Protein AF-0000000069133626 (afdb_homodimer)

Radius of gyration: 23.29 Å; Cα contacts (8 Å, |Δi|>4): 297; chains: 2; bounding box: 44×73×91 Å

Foldseek 3Di:
DPPDDPPPDDDPCPPPPPCPVVVCPDCVQQVFDAPVVRPHGFFKWFDDDPDTDTRGANVVNVVCLVVQFADPPPRHTGPDIDGHDDD/DDPPDPPPDDDPCPPPPPCPVVVVPVCVQQVFDAPVVRPHGFFKWFDDDPDTDGRGANVVNVVCLVVQFADPPPRHTGPDIDGHDDD

Secondary structure (DSSP, 8-state):
----------------S---------THHHHS--TTTSSS-S-EEEEETTEEEEEE-HHHHHHHHHTTPBPTTT--B--EEEEEEE-/---------------------------HHHHS--TTTSSS-S-EEEEETTEEEEEE-HHHHHHHHHTTPBPTTT--B--EEEEEEE-

pLDDT: mean 76.96, std 30.24, range [22.84, 98.94]

Sequence (174 aa):
DQRTMWTFPTESGATPPETVSTETRLPEACVEPCLICQTRPKNGCIVHGRTGHLMACYPCARKLKRRNKLCPVCREPIQSVVLTYLCDQRTMWTFPTESGATPPETVSTETRLPEACVEPCLICQTRPKNGCIVHGRTGHLMACYPCARKLKRRNKLCPVCREPIQSVVLTYLC

Organism: Gadus morhua (NCBI:txid8049)

Solvent-accessible surface area (backbone atoms only — not comparable to full-atom values): 10065 Å² total; per-residue (Å²): 135,84,78,74,74,80,70,71,76,76,82,72,78,65,71,62,74,74,72,66,66,71,55,76,70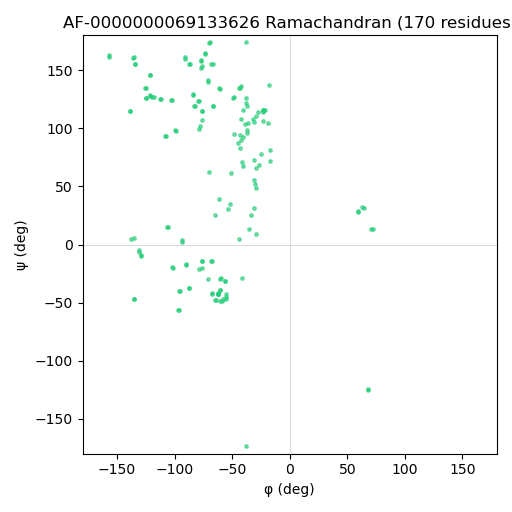,58,57,53,43,55,62,42,44,4,73,80,78,61,68,45,61,54,24,10,26,40,25,43,91,58,36,29,41,31,38,19,19,40,72,61,38,44,51,38,47,77,67,67,42,52,37,90,85,76,62,46,66,53,70,47,63,29,40,40,44,76,72,137,83,79,74,69,79,68,69,79,76,83,69,82,64,70,66,73,74,70,68,68,72,60,82,59,63,55,52,43,56,63,43,45,5,72,78,79,61,67,45,62,53,23,10,27,39,25,44,91,58,38,28,40,31,38,20,19,38,72,59,39,43,49,39,48,76,68,67,40,53,39,90,85,77,60,46,67,53,70,47,62,29,42,40,44,78,72

InterPro domains:
  IPR001841 Zinc finger, RING-type [PS50089] (34-75)
  IPR013083 Zinc finger, RING/FYVE/PHD-type [G3DSA:3.30.40.10] (23-87)

Structure (mmCIF, N/CA/C/O backbone):
data_AF-0000000069133626-model_v1
#
loop_
_entity.id
_entity.type
_entity.pdbx_description
1 polymer 'RING-type domain-containing protein'
#
loop_
_atom_site.group_PDB
_atom_site.id
_atom_site.type_symbol
_atom_site.label_atom_id
_atom_site.label_alt_id
_atom_site.label_comp_id
_atom_site.label_asym_id
_atom_site.label_entity_id
_atom_site.label_seq_id
_atom_site.pdbx_PDB_ins_code
_atom_site.Cartn_x
_atom_site.Cartn_y
_atom_site.Cartn_z
_atom_site.occupancy
_atom_site.B_iso_or_equiv
_atom_site.auth_seq_id
_atom_site.auth_comp_id
_atom_site.auth_asym_id
_atom_site.auth_atom_id
_atom_site.pdbx_PDB_model_num
ATOM 1 N N . ASP A 1 1 ? 24.828 -40.281 39.406 1 22.84 1 ASP A N 1
ATOM 2 C CA . ASP A 1 1 ? 24.094 -39.062 39.75 1 22.84 1 ASP A CA 1
ATOM 3 C C . ASP A 1 1 ? 23.312 -38.531 38.531 1 22.84 1 ASP A C 1
ATOM 5 O O . ASP A 1 1 ? 23.875 -38.438 37.438 1 22.84 1 ASP A O 1
ATOM 9 N N . GLN A 1 2 ? 21.969 -38.531 38.594 1 23.62 2 GLN A N 1
ATOM 10 C CA . GLN A 1 2 ? 20.844 -38.375 37.688 1 23.62 2 GLN A CA 1
ATOM 11 C C . GLN A 1 2 ? 20.719 -36.938 37.188 1 23.62 2 GLN A C 1
ATOM 13 O O . GLN A 1 2 ? 20.422 -36.031 37.969 1 23.62 2 GLN A O 1
ATOM 18 N N . ARG A 1 3 ? 21.594 -36.5 36.562 1 28.72 3 ARG A N 1
ATOM 19 C CA . ARG A 1 3 ? 21.594 -35.188 35.938 1 28.72 3 ARG A CA 1
ATOM 20 C C . ARG A 1 3 ? 20.234 -34.844 35.344 1 28.72 3 ARG A C 1
ATOM 22 O O . ARG A 1 3 ? 19.641 -35.688 34.656 1 28.72 3 ARG A O 1
ATOM 29 N N . THR A 1 4 ? 19.516 -34 36.031 1 26.86 4 THR A N 1
ATOM 30 C CA . THR A 1 4 ? 18.234 -33.312 35.938 1 26.86 4 THR A CA 1
ATOM 31 C C . THR A 1 4 ? 17.938 -32.812 34.531 1 26.86 4 THR A C 1
ATOM 33 O O . THR A 1 4 ? 18.859 -32.406 33.812 1 26.86 4 THR A O 1
ATOM 36 N N . MET A 1 5 ? 17.047 -33.281 34.031 1 28.73 5 MET A N 1
ATOM 37 C CA . MET A 1 5 ? 16.359 -33 32.781 1 28.73 5 MET A CA 1
ATOM 38 C C . MET A 1 5 ? 16.203 -31.516 32.562 1 28.73 5 MET A C 1
ATOM 40 O O . MET A 1 5 ? 15.867 -30.781 33.5 1 28.73 5 MET A O 1
ATOM 44 N N . TRP A 1 6 ? 16.891 -30.922 31.688 1 27.7 6 TRP A N 1
ATOM 45 C CA . TRP A 1 6 ? 16.828 -29.562 31.172 1 27.7 6 TRP A CA 1
ATOM 46 C C . TRP A 1 6 ? 15.375 -29.125 30.984 1 27.7 6 TRP A C 1
ATOM 48 O O . TRP A 1 6 ? 14.648 -29.703 30.172 1 27.7 6 TRP A O 1
ATOM 58 N N . THR A 1 7 ? 14.695 -28.984 32.031 1 28.78 7 THR A N 1
ATOM 59 C CA . THR A 1 7 ? 13.336 -28.453 32 1 28.78 7 THR A CA 1
ATOM 60 C C . THR A 1 7 ? 13.266 -27.188 31.172 1 28.78 7 THR A C 1
ATOM 62 O O . THR A 1 7 ? 13.992 -26.219 31.422 1 28.78 7 THR A O 1
ATOM 65 N N . PHE A 1 8 ? 12.93 -27.328 29.969 1 30.33 8 PHE A N 1
ATOM 66 C CA . PHE A 1 8 ? 12.625 -26.266 29.031 1 30.33 8 PHE A CA 1
ATOM 67 C C . PHE A 1 8 ? 11.773 -25.188 29.688 1 30.33 8 PHE A C 1
ATOM 69 O O . PHE A 1 8 ? 10.75 -25.484 30.312 1 30.33 8 PHE A O 1
ATOM 76 N N . PRO A 1 9 ? 12.383 -24.234 30.25 1 30.91 9 PRO A N 1
ATOM 77 C CA . PRO A 1 9 ? 11.523 -23.297 30.953 1 30.91 9 PRO A CA 1
ATOM 78 C C . PRO A 1 9 ? 10.211 -23.031 30.234 1 30.91 9 PRO A C 1
ATOM 80 O O . PRO A 1 9 ? 10.133 -23.188 29 1 30.91 9 PRO A O 1
ATOM 83 N N . THR A 1 10 ? 9.109 -23.172 30.797 1 26.19 10 THR A N 1
ATOM 84 C CA . THR A 1 10 ? 7.719 -22.844 30.5 1 26.19 10 THR A CA 1
ATOM 85 C C . THR A 1 10 ? 7.617 -21.5 29.812 1 26.19 10 THR A C 1
ATOM 87 O O . THR A 1 10 ? 8.547 -20.688 29.859 1 26.19 10 THR A O 1
ATOM 90 N N . GLU A 1 11 ? 6.246 -21.141 29.359 1 29.08 11 GLU A N 1
ATOM 91 C CA . GLU A 1 11 ? 5.523 -20.172 28.531 1 29.08 11 GLU A CA 1
ATOM 92 C C . GLU A 1 11 ? 5.703 -18.75 29.047 1 29.08 11 GLU A C 1
ATOM 94 O O . GLU A 1 11 ? 5.156 -18.391 30.094 1 29.08 11 GLU A O 1
ATOM 99 N N . SER A 1 12 ? 6.637 -18.328 29.453 1 29.16 12 SER A N 1
ATOM 100 C CA . SER A 1 12 ? 6.652 -17 30.047 1 29.16 12 SER A CA 1
ATOM 101 C C . SER A 1 12 ? 5.738 -16.031 29.297 1 29.16 12 SER A C 1
ATOM 103 O O . SER A 1 12 ? 5.715 -16.031 28.062 1 29.16 12 SER A O 1
ATOM 105 N N . GLY A 1 13 ? 4.715 -15.461 29.938 1 27.86 13 GLY A N 1
ATOM 106 C CA . GLY A 1 13 ? 3.537 -14.711 29.547 1 27.86 13 GLY A CA 1
ATOM 107 C C . GLY A 1 13 ? 3.859 -13.508 28.672 1 27.86 13 GLY A C 1
ATOM 108 O O . GLY A 1 13 ? 4.148 -12.422 29.188 1 27.86 13 GLY A O 1
ATOM 109 N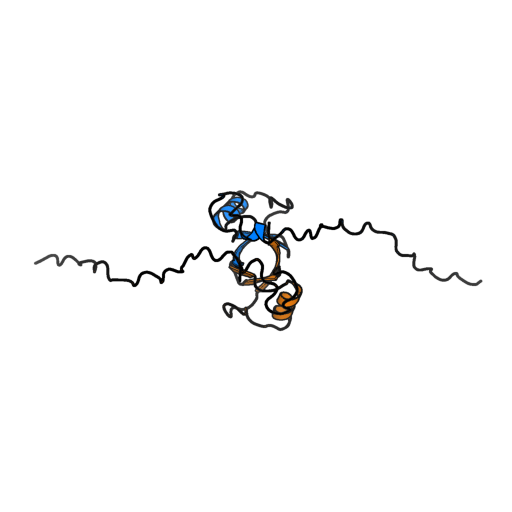 N . ALA A 1 14 ? 4.785 -13.539 27.953 1 32.19 14 ALA A N 1
ATOM 110 C CA . ALA A 1 14 ? 5.02 -12.375 27.094 1 32.19 14 ALA A CA 1
ATOM 111 C C . ALA A 1 14 ? 3.703 -11.703 26.719 1 32.19 14 ALA A C 1
ATOM 113 O O . ALA A 1 14 ? 2.709 -12.375 26.438 1 32.19 14 ALA A O 1
ATOM 114 N N . THR A 1 15 ? 3.467 -10.547 27.375 1 33.5 15 THR A N 1
ATOM 115 C CA . THR A 1 15 ? 2.258 -9.758 27.156 1 33.5 15 THR A CA 1
ATOM 116 C C . THR A 1 15 ? 1.836 -9.789 25.703 1 33.5 15 THR A C 1
ATOM 118 O O . THR A 1 15 ? 2.682 -9.766 24.797 1 33.5 15 THR A O 1
ATOM 121 N N . PRO A 1 16 ? 0.967 -10.57 25.406 1 31.8 16 PRO A N 1
ATOM 122 C CA . PRO A 1 16 ? 0.487 -10.594 24.031 1 31.8 16 PRO A CA 1
ATOM 123 C C . PRO A 1 16 ? 0.601 -9.234 23.344 1 31.8 16 PRO A C 1
ATOM 125 O O . PRO A 1 16 ? 0.582 -8.203 24 1 31.8 16 PRO A O 1
ATOM 128 N N . PRO A 1 17 ? 1.483 -9.172 22.422 1 32.62 17 PRO A N 1
ATOM 129 C CA . PRO A 1 17 ? 1.423 -7.844 21.797 1 32.62 17 PRO A CA 1
ATOM 130 C C . PRO A 1 17 ? 0.068 -7.168 21.984 1 32.62 17 PRO A C 1
ATOM 132 O O . PRO A 1 17 ? -0.944 -7.844 22.188 1 32.62 17 PRO A O 1
ATOM 135 N N . GLU A 1 18 ? -0.06 -6.059 22.672 1 33.16 18 GLU A N 1
ATOM 136 C CA . GLU A 1 18 ? -1.306 -5.309 22.797 1 33.16 18 GLU A CA 1
ATOM 137 C C . GLU A 1 18 ? -2.262 -5.629 21.656 1 33.16 18 GLU A C 1
ATOM 139 O O . GLU A 1 18 ? -1.827 -5.867 20.516 1 33.16 18 GLU A O 1
ATOM 144 N N . THR A 1 19 ? -3.334 -6.188 21.906 1 31.22 19 THR A N 1
ATOM 145 C CA . THR A 1 19 ? -4.492 -6.355 21.031 1 31.22 19 THR A CA 1
ATOM 146 C C . THR A 1 19 ? -4.598 -5.199 20.047 1 31.22 19 THR A C 1
ATOM 148 O O . THR A 1 19 ? -4.789 -4.051 20.453 1 31.22 19 THR A O 1
ATOM 151 N N . VAL A 1 20 ? -3.484 -4.945 19.359 1 34.41 20 VAL A N 1
ATOM 152 C CA . VAL A 1 20 ? -3.961 -4.02 18.344 1 34.41 20 VAL A CA 1
ATOM 153 C C . VAL A 1 20 ? -5.445 -4.258 18.078 1 34.41 20 VAL A C 1
ATOM 155 O O . VAL A 1 20 ? -5.852 -5.375 17.734 1 34.41 20 VAL A O 1
ATOM 158 N N . SER A 1 21 ? -6.254 -3.957 19.031 1 32.34 21 SER A N 1
ATOM 159 C CA . SER A 1 21 ? -7.668 -4.008 18.672 1 32.34 21 SER A CA 1
ATOM 160 C C . SER A 1 21 ? -7.863 -3.986 17.172 1 32.34 21 SER A C 1
ATOM 162 O O . SER A 1 21 ? -7.387 -3.076 16.484 1 32.34 21 SER A O 1
ATOM 164 N N . THR A 1 22 ? -7.539 -5.059 16.562 1 35.12 22 THR A N 1
ATOM 165 C CA . THR A 1 22 ? -8.133 -5.137 15.234 1 35.12 22 THR A CA 1
ATOM 166 C C . THR A 1 22 ? -9.531 -4.52 15.227 1 35.12 22 THR A C 1
ATOM 168 O O . THR A 1 22 ? -10.523 -5.211 15.453 1 35.12 22 THR A O 1
ATOM 171 N N . GLU A 1 23 ? -9.844 -3.779 16.344 1 35.44 23 GLU A N 1
ATOM 172 C CA . GLU A 1 23 ? -11.133 -3.129 16.125 1 35.44 23 GLU A CA 1
ATOM 173 C C . GLU A 1 23 ? -11.438 -2.98 14.641 1 35.44 23 GLU A C 1
ATOM 175 O O . GLU A 1 23 ? -10.57 -2.594 13.859 1 35.44 23 GLU A O 1
ATOM 180 N N . THR A 1 24 ? -12.328 -3.809 14.312 1 36.78 24 THR A N 1
ATOM 181 C CA . THR A 1 24 ? -12.953 -3.656 13 1 36.78 24 THR A CA 1
ATOM 182 C C . THR A 1 24 ? -13.008 -2.186 12.594 1 36.78 24 THR A C 1
ATOM 184 O O . THR A 1 24 ? -13.852 -1.436 13.086 1 36.78 24 THR A O 1
ATOM 187 N N . ARG A 1 25 ? -11.984 -1.333 13.039 1 43.5 25 ARG A N 1
ATOM 188 C CA . ARG A 1 25 ? -12.023 -0.015 12.414 1 43.5 25 ARG A CA 1
ATOM 189 C C . ARG A 1 25 ? -12.719 -0.072 11.055 1 43.5 25 ARG A C 1
ATOM 191 O O . ARG A 1 25 ? -12.359 -0.883 10.203 1 43.5 25 ARG A O 1
ATOM 198 N N . LEU A 1 26 ? -13.914 -0.119 11.078 1 49.53 26 LEU A N 1
ATOM 199 C CA . LEU A 1 26 ? -14.82 0.057 9.953 1 49.53 26 LEU A CA 1
ATOM 200 C C . LEU A 1 26 ? -14.117 0.756 8.789 1 49.53 26 LEU A C 1
ATOM 202 O O . LEU A 1 26 ? -13.141 1.479 9 1 49.53 26 LEU A O 1
ATOM 206 N N . PRO A 1 27 ? -14.312 0.299 7.492 1 58.38 27 PRO A N 1
ATOM 207 C CA . PRO A 1 27 ? -14.039 0.81 6.148 1 58.38 27 PRO A CA 1
ATOM 208 C C . PRO A 1 27 ? -14.062 2.334 6.078 1 58.38 27 PRO A C 1
ATOM 210 O O . PRO A 1 27 ? -14 2.908 4.988 1 58.38 27 PRO A O 1
ATOM 213 N N . GLU A 1 28 ? -14.133 2.932 7.379 1 73.88 28 GLU A N 1
ATOM 214 C CA . GLU A 1 28 ? -14.211 4.383 7.227 1 73.88 28 GLU A CA 1
ATOM 215 C C . GLU A 1 28 ? -12.875 4.957 6.75 1 73.88 28 GLU A C 1
ATOM 217 O O . GLU A 1 28 ? -12.852 5.961 6.035 1 73.88 28 GLU A O 1
ATOM 222 N N . ALA A 1 29 ? -11.797 4.23 7.16 1 81.88 29 ALA A N 1
ATOM 223 C CA . ALA A 1 29 ? -10.477 4.723 6.758 1 81.88 29 ALA A CA 1
ATOM 224 C C . ALA A 1 29 ? -10.352 4.77 5.238 1 81.88 29 ALA A C 1
ATOM 226 O O . ALA A 1 29 ? -9.633 5.609 4.695 1 81.88 29 ALA A O 1
ATOM 227 N N . CYS A 1 30 ? -11.086 3.859 4.766 1 82.81 30 CYS A N 1
ATOM 228 C CA . CYS A 1 30 ? -10.961 3.762 3.316 1 82.81 30 CYS A CA 1
ATOM 229 C C . CYS A 1 30 ? -11.719 4.887 2.627 1 82.81 30 CYS A C 1
ATOM 231 O O . CYS A 1 30 ? -11.406 5.25 1.49 1 82.81 30 CYS A O 1
ATOM 233 N N . VAL A 1 31 ? -12.68 5.496 3.342 1 84.69 31 VAL A N 1
ATOM 234 C CA . VAL A 1 31 ? -13.531 6.465 2.662 1 84.69 31 VAL A CA 1
ATOM 235 C C . VAL A 1 31 ? -13.094 7.883 3.021 1 84.69 31 VAL A C 1
ATOM 237 O O . VAL A 1 31 ? -13.367 8.828 2.281 1 84.69 31 VAL A O 1
ATOM 240 N N . GLU A 1 32 ? -12.414 7.957 4.062 1 91.12 32 GLU A N 1
ATOM 241 C CA . GLU A 1 32 ? -11.922 9.273 4.465 1 91.12 32 GLU A CA 1
ATOM 242 C C . GLU A 1 32 ? -10.812 9.758 3.537 1 91.12 32 GLU A C 1
ATOM 244 O O . GLU A 1 32 ? -9.961 8.969 3.113 1 91.12 32 GLU A O 1
ATOM 249 N N . PRO A 1 33 ? -10.844 11.031 3.223 1 95.06 33 PRO A N 1
ATOM 250 C CA . PRO A 1 33 ? -9.797 11.578 2.354 1 95.06 33 PRO A CA 1
ATOM 251 C C . PRO A 1 33 ? -8.43 11.625 3.033 1 95.06 33 PRO A C 1
ATOM 253 O O . PRO A 1 33 ? -8.32 11.32 4.223 1 95.06 33 PRO A O 1
ATOM 256 N N . CYS A 1 34 ? -7.469 12 2.229 1 97.69 34 CYS A N 1
ATOM 257 C CA . CYS A 1 34 ? -6.117 12.266 2.703 1 97.69 34 CYS A CA 1
ATOM 258 C C . CYS A 1 34 ? -6.141 13.086 3.99 1 97.69 34 CYS A C 1
ATOM 260 O O . CYS A 1 34 ? -6.828 14.102 4.07 1 97.69 34 CYS A O 1
ATOM 262 N N . LEU A 1 35 ? -5.273 12.625 5.012 1 97.62 35 LEU A N 1
ATOM 263 C CA . LEU A 1 35 ? -5.285 13.266 6.32 1 97.62 35 LEU A CA 1
ATOM 264 C C . LEU A 1 35 ? -4.559 14.609 6.273 1 97.62 35 LEU A C 1
ATOM 266 O O . LEU A 1 35 ? -4.695 15.43 7.184 1 97.62 35 LEU A O 1
ATOM 270 N N . ILE A 1 36 ? -3.828 14.859 5.246 1 98.19 36 ILE A N 1
ATOM 271 C CA . ILE A 1 36 ? -3.01 16.062 5.16 1 98.19 36 ILE A CA 1
ATOM 272 C C . ILE A 1 36 ? -3.752 17.141 4.375 1 98.19 36 ILE A C 1
ATOM 274 O O . ILE A 1 36 ? -3.93 18.266 4.855 1 98.19 36 ILE A O 1
ATOM 278 N N . CYS A 1 37 ? -4.105 16.734 3.152 1 98.44 37 CYS A N 1
ATOM 279 C CA . CYS A 1 37 ? -4.777 17.75 2.338 1 98.44 37 CYS A CA 1
ATOM 280 C C . CYS A 1 37 ? -6.285 17.688 2.539 1 98.44 37 CYS A C 1
ATOM 282 O O . CYS A 1 37 ? -7.004 18.609 2.143 1 98.44 37 CYS A O 1
ATOM 284 N N . GLN A 1 38 ? -6.816 16.641 3.078 1 97.56 38 GLN A N 1
ATOM 285 C CA . GLN A 1 38 ? -8.227 16.438 3.402 1 97.56 38 GLN A CA 1
ATOM 286 C C . GLN A 1 38 ? -9.102 16.547 2.156 1 97.56 38 GLN A C 1
ATOM 288 O O . GLN A 1 38 ? -10.281 16.859 2.25 1 97.56 38 GLN A O 1
ATOM 293 N N . THR A 1 39 ? -8.555 16.234 1.035 1 97.75 39 THR A N 1
ATOM 294 C CA . THR A 1 39 ? -9.297 16.438 -0.207 1 97.75 39 THR A CA 1
ATOM 295 C C . THR A 1 39 ? -9.164 15.211 -1.118 1 97.75 39 THR A C 1
ATOM 297 O O . THR A 1 39 ? -10.148 14.734 -1.678 1 97.75 39 THR A O 1
ATOM 300 N N . ARG A 1 40 ? -8.055 14.758 -1.266 1 97.31 40 ARG A N 1
ATOM 301 C CA . ARG A 1 40 ? -7.766 13.695 -2.217 1 97.31 40 ARG A CA 1
ATOM 302 C C . ARG A 1 40 ? -7.898 12.32 -1.562 1 97.31 40 ARG A C 1
ATOM 304 O O . ARG A 1 40 ? -7.82 12.203 -0.337 1 97.31 40 ARG A O 1
ATOM 311 N N . PRO A 1 41 ? -8.07 11.312 -2.357 1 95.06 41 PRO A N 1
ATOM 312 C CA . PRO A 1 41 ? -8.078 9.953 -1.817 1 95.06 41 PRO A CA 1
ATOM 313 C C . PRO A 1 41 ? -6.727 9.523 -1.262 1 95.06 41 PRO A C 1
ATOM 315 O O . PRO A 1 41 ? -5.688 9.992 -1.728 1 95.06 41 PRO A O 1
ATOM 318 N N . LYS A 1 42 ? -6.781 8.562 -0.329 1 97.06 42 LYS A N 1
ATOM 319 C CA . LYS A 1 42 ? -5.562 7.988 0.237 1 97.06 42 LYS A CA 1
ATOM 320 C C . LYS A 1 42 ? -4.93 6.98 -0.718 1 97.06 42 LYS A C 1
ATOM 322 O O . LYS A 1 42 ? -5.363 5.828 -0.784 1 97.06 42 LYS A O 1
ATOM 32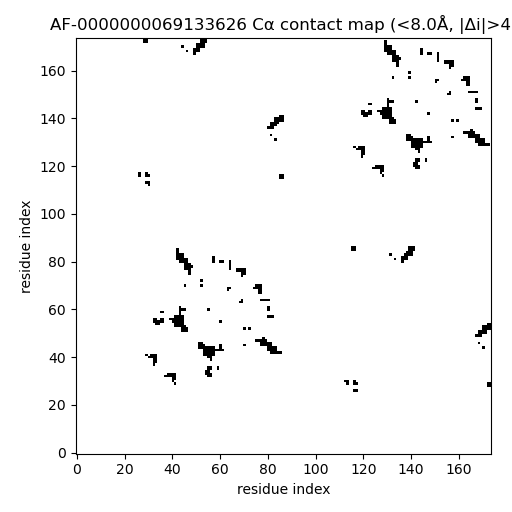7 N N . ASN A 1 43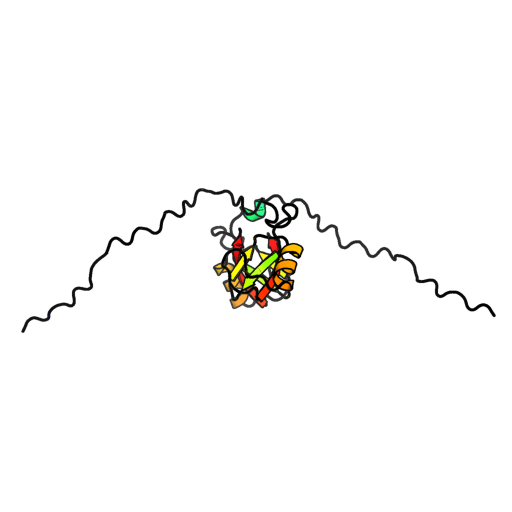 ? -3.828 7.52 -1.398 1 98.5 43 ASN A N 1
ATOM 328 C CA . ASN A 1 43 ? -3.203 6.586 -2.332 1 98.5 43 ASN A CA 1
ATOM 329 C C . ASN A 1 43 ? -1.682 6.652 -2.252 1 98.5 43 ASN A C 1
ATOM 331 O O . ASN A 1 43 ? -0.987 6.105 -3.111 1 98.5 43 ASN A O 1
ATOM 335 N N . GLY A 1 44 ? -1.156 7.426 -1.328 1 98.88 44 GLY A N 1
ATOM 336 C CA . GLY A 1 44 ? 0.271 7.445 -1.052 1 98.88 44 GLY A CA 1
ATOM 337 C C . GLY A 1 44 ? 0.656 6.598 0.148 1 98.88 44 GLY A C 1
ATOM 338 O O . GLY A 1 44 ? 0.552 7.051 1.291 1 98.88 44 GLY A O 1
ATOM 339 N N . CYS A 1 45 ? 1.08 5.453 -0.111 1 98.88 45 CYS A N 1
ATOM 340 C CA . CYS A 1 45 ? 1.494 4.547 0.955 1 98.88 45 CYS A CA 1
ATOM 341 C C . CYS A 1 45 ? 2.92 4.848 1.401 1 98.88 45 CYS A C 1
ATOM 343 O O . CYS A 1 45 ? 3.85 4.812 0.593 1 98.88 45 CYS A O 1
ATOM 345 N N . ILE A 1 46 ? 3.062 5.168 2.576 1 98.94 46 ILE A N 1
ATOM 346 C CA . ILE A 1 46 ? 4.371 5.406 3.178 1 98.94 46 ILE A CA 1
ATOM 347 C C . ILE A 1 46 ? 4.98 4.078 3.621 1 98.94 46 ILE A C 1
ATOM 349 O O . ILE A 1 46 ? 4.371 3.334 4.395 1 98.94 46 ILE A O 1
ATOM 353 N N . VAL A 1 47 ? 6.285 3.855 3.166 1 98.94 47 VAL A N 1
ATOM 354 C CA . VAL A 1 47 ? 6.84 2.52 3.359 1 98.94 47 VAL A CA 1
ATOM 355 C C . VAL A 1 47 ? 8.164 2.611 4.117 1 98.94 47 VAL A C 1
ATOM 357 O O . VAL A 1 47 ? 8.984 3.488 3.838 1 98.94 47 VAL A O 1
ATOM 360 N N . HIS A 1 48 ? 8.344 1.776 5.098 1 98.88 48 HIS A N 1
ATOM 361 C CA . HIS A 1 48 ? 9.586 1.512 5.816 1 98.88 48 HIS A CA 1
ATOM 362 C C . HIS A 1 48 ? 9.758 0.02 6.078 1 98.88 48 HIS A C 1
ATOM 364 O O . HIS A 1 48 ? 8.953 -0.594 6.773 1 98.88 48 HIS A O 1
ATOM 370 N N . GLY A 1 49 ? 10.734 -0.588 5.508 1 97.69 49 GLY A N 1
ATOM 371 C CA . GLY A 1 49 ? 10.891 -2.033 5.543 1 97.69 49 GLY A CA 1
ATOM 372 C C . GLY A 1 49 ? 9.812 -2.768 4.758 1 97.69 49 GLY A C 1
ATOM 373 O O . GLY A 1 49 ? 9.633 -2.514 3.566 1 97.69 49 GLY A O 1
ATOM 374 N N . ARG A 1 50 ? 9.172 -3.645 5.426 1 97.94 50 ARG A N 1
ATOM 375 C CA . ARG A 1 50 ? 8.133 -4.441 4.777 1 97.94 50 ARG A CA 1
ATOM 376 C C . ARG A 1 50 ? 6.742 -3.982 5.207 1 97.94 50 ARG A C 1
ATOM 378 O O . ARG A 1 50 ? 5.758 -4.699 5.008 1 97.94 50 ARG A O 1
ATOM 385 N N . THR A 1 51 ? 6.699 -2.854 5.777 1 98.75 51 THR A N 1
ATOM 386 C CA . THR A 1 51 ? 5.438 -2.324 6.281 1 98.75 51 THR A CA 1
ATOM 387 C C . THR A 1 51 ? 5.117 -0.98 5.637 1 98.75 51 THR A C 1
ATOM 389 O O . THR A 1 51 ? 6.02 -0.183 5.371 1 98.75 51 THR A O 1
ATOM 392 N N . GLY A 1 52 ? 3.875 -0.751 5.434 1 98.88 52 GLY A N 1
ATOM 393 C CA . GLY A 1 52 ? 3.408 0.528 4.926 1 98.88 52 GLY A CA 1
ATOM 394 C C . GLY A 1 52 ? 2.199 1.062 5.672 1 98.88 52 GLY A C 1
ATOM 395 O O . GLY A 1 52 ? 1.403 0.289 6.211 1 98.88 52 GLY A O 1
ATOM 396 N N . HIS A 1 53 ? 2.057 2.35 5.621 1 98.88 53 HIS A N 1
ATOM 397 C CA . HIS A 1 53 ? 0.889 3.047 6.148 1 98.88 53 HIS A CA 1
ATOM 398 C C . HIS A 1 53 ? 0.237 3.916 5.074 1 98.88 53 HIS A C 1
ATOM 400 O O . HIS A 1 53 ? 0.888 4.789 4.5 1 98.88 53 HIS A O 1
ATOM 406 N N . LEU A 1 54 ? -1.013 3.684 4.898 1 98.44 54 LEU A N 1
ATOM 407 C CA . LEU A 1 54 ? -1.768 4.422 3.893 1 98.44 54 LEU A CA 1
ATOM 408 C C . LEU A 1 54 ? -2.717 5.422 4.547 1 98.44 54 LEU A C 1
ATOM 410 O O . LEU A 1 54 ? -3.842 5.07 4.906 1 98.44 54 LEU A O 1
ATOM 414 N N . MET A 1 55 ? -2.283 6.668 4.715 1 97.81 55 MET A N 1
ATOM 415 C CA . MET A 1 55 ? -3.053 7.684 5.426 1 97.81 55 MET A CA 1
ATOM 416 C C . MET A 1 55 ? -3.16 8.961 4.602 1 97.81 55 MET A C 1
ATOM 418 O O . MET A 1 55 ? -3.93 9.867 4.941 1 97.81 55 MET A O 1
ATOM 422 N N . ALA A 1 56 ? -2.443 9.117 3.486 1 98.62 56 ALA A N 1
ATOM 423 C CA . ALA A 1 56 ? -2.307 10.344 2.709 1 98.62 56 ALA A CA 1
ATOM 424 C C . ALA A 1 56 ? -2.436 10.062 1.215 1 98.62 56 ALA A C 1
ATOM 426 O O . ALA A 1 56 ? -2.324 8.914 0.779 1 98.62 56 ALA A O 1
ATOM 427 N N . CYS A 1 57 ? -2.717 11.109 0.509 1 98.5 57 CYS A N 1
ATOM 428 C CA . CYS A 1 57 ? -2.59 11 -0.939 1 98.5 57 CYS A CA 1
ATOM 429 C C . CYS A 1 57 ? -1.124 10.984 -1.358 1 98.5 57 CYS A C 1
ATOM 431 O O . CYS A 1 57 ? -0.242 11.305 -0.562 1 98.5 57 CYS A O 1
ATOM 433 N N . TYR A 1 58 ? -0.894 10.586 -2.547 1 98.88 58 TYR A N 1
ATOM 434 C CA . TYR A 1 58 ? 0.473 10.391 -3.02 1 98.88 58 TYR A CA 1
ATOM 435 C C . TYR A 1 58 ? 1.26 11.695 -2.951 1 98.88 58 TYR A C 1
ATOM 437 O O . TYR A 1 58 ? 2.367 11.734 -2.408 1 98.88 58 TYR A O 1
ATOM 445 N N . PRO A 1 59 ? 0.705 12.836 -3.473 1 98.94 59 PRO A N 1
ATOM 446 C CA . PRO A 1 59 ? 1.489 14.07 -3.41 1 98.94 59 PRO A CA 1
ATOM 447 C C . PRO A 1 59 ? 1.819 14.492 -1.979 1 98.94 59 PRO A C 1
ATOM 449 O O . PRO A 1 59 ? 2.934 14.945 -1.706 1 98.94 59 PRO A O 1
ATOM 452 N N . CYS A 1 60 ? 0.935 14.344 -1.094 1 98.94 60 CYS A N 1
ATOM 453 C CA . CYS A 1 60 ? 1.188 14.727 0.292 1 98.94 60 CYS A CA 1
ATOM 454 C C . CYS A 1 60 ? 2.232 13.812 0.925 1 98.94 60 CYS A C 1
ATOM 456 O O . CYS A 1 60 ? 3.092 14.273 1.677 1 98.94 60 CYS A O 1
ATOM 458 N N . ALA A 1 61 ? 2.102 12.547 0.635 1 98.94 61 ALA A N 1
ATOM 459 C CA . ALA A 1 61 ? 3.08 11.594 1.15 1 98.94 61 ALA A CA 1
ATOM 460 C C . ALA A 1 61 ? 4.477 11.891 0.606 1 98.94 61 ALA A C 1
ATOM 462 O O . ALA A 1 61 ? 5.465 11.805 1.337 1 98.94 61 ALA A O 1
ATOM 463 N N . ARG A 1 62 ? 4.52 12.18 -0.583 1 98.94 62 ARG A N 1
ATOM 464 C CA . ARG A 1 62 ? 5.812 12.523 -1.17 1 98.94 62 ARG A CA 1
ATOM 465 C C . ARG A 1 62 ? 6.398 13.766 -0.513 1 98.94 62 ARG A C 1
ATOM 467 O O . ARG A 1 62 ? 7.609 13.852 -0.295 1 98.94 62 ARG A O 1
ATOM 474 N N . LYS A 1 63 ? 5.535 14.688 -0.311 1 98.94 63 LYS A N 1
ATOM 475 C CA . LYS A 1 63 ? 5.992 15.898 0.368 1 98.94 63 LYS A CA 1
ATOM 476 C C . LYS A 1 63 ? 6.633 15.562 1.713 1 98.94 63 LYS A C 1
ATOM 478 O O . LYS A 1 63 ? 7.668 16.125 2.07 1 98.94 63 LYS A O 1
ATOM 483 N N . LEU A 1 64 ? 6.035 14.672 2.463 1 98.88 64 LEU A N 1
ATOM 484 C CA . LEU A 1 64 ? 6.594 14.258 3.744 1 98.88 64 LEU A CA 1
ATOM 485 C C . LEU A 1 64 ? 8 13.695 3.566 1 98.88 64 LEU A C 1
ATOM 487 O O . LEU A 1 64 ? 8.93 14.094 4.277 1 98.88 64 LEU A O 1
ATOM 491 N N . LYS A 1 65 ? 8.133 12.859 2.613 1 98.88 65 LYS A N 1
ATOM 492 C CA . LYS A 1 65 ? 9.445 12.266 2.381 1 98.88 65 LYS A CA 1
ATOM 493 C C . LYS A 1 65 ? 10.469 13.328 1.967 1 98.88 65 LYS A C 1
ATOM 495 O O . LYS A 1 65 ? 11.594 13.336 2.463 1 98.88 65 LYS A O 1
ATOM 500 N N . ARG A 1 66 ? 10.062 14.109 1.062 1 98.81 66 ARG A N 1
ATOM 501 C CA . ARG A 1 66 ? 10.945 15.156 0.551 1 98.81 66 ARG A CA 1
ATOM 502 C C . ARG A 1 66 ? 11.438 16.047 1.679 1 98.81 66 ARG A C 1
ATOM 504 O O . ARG A 1 66 ? 12.594 16.5 1.666 1 98.81 66 ARG A O 1
ATOM 511 N N . ARG A 1 67 ? 10.664 16.203 2.648 1 98.75 67 ARG A N 1
ATOM 512 C CA . ARG A 1 67 ? 11 17.078 3.766 1 98.75 67 ARG A CA 1
ATOM 513 C C . ARG A 1 67 ? 11.664 16.297 4.891 1 98.75 67 ARG A C 1
ATOM 515 O O . ARG A 1 67 ? 11.922 16.844 5.965 1 98.75 67 ARG A O 1
ATOM 522 N N . ASN A 1 68 ? 11.875 15.031 4.688 1 98.44 68 ASN A N 1
ATOM 523 C CA . ASN A 1 68 ? 12.555 14.148 5.629 1 98.44 68 ASN A CA 1
ATOM 524 C C . ASN A 1 68 ? 11.773 14.008 6.93 1 98.44 68 ASN A C 1
ATOM 526 O O . ASN A 1 68 ? 12.359 14.008 8.016 1 98.44 68 ASN A O 1
ATOM 530 N N . LYS A 1 69 ? 10.531 14.102 6.777 1 98.81 69 LYS A N 1
ATOM 531 C CA . LYS A 1 69 ? 9.672 13.828 7.93 1 98.81 69 LYS A CA 1
ATOM 532 C C . LYS A 1 69 ? 9.562 12.328 8.18 1 98.81 69 LYS A C 1
ATOM 534 O O . LYS A 1 69 ? 9.906 11.516 7.32 1 98.81 69 LYS A O 1
ATOM 539 N N . LEU A 1 70 ? 9.203 11.945 9.445 1 98.88 70 LEU A N 1
ATOM 540 C CA . LEU A 1 70 ? 8.969 10.562 9.828 1 98.88 70 LEU A CA 1
ATOM 541 C C . LEU A 1 70 ? 7.52 10.164 9.547 1 98.88 70 LEU A C 1
ATOM 543 O O . LEU A 1 70 ? 6.656 11.023 9.375 1 98.88 70 LEU A O 1
ATOM 547 N N . CYS A 1 71 ? 7.258 8.852 9.359 1 98.88 71 CYS A N 1
ATOM 548 C CA . CYS A 1 71 ? 5.895 8.352 9.242 1 98.88 71 CYS A CA 1
ATOM 549 C C . CYS A 1 71 ? 5.02 8.891 10.367 1 98.88 71 CYS A C 1
ATOM 551 O O . CYS A 1 71 ? 5.336 8.711 11.547 1 98.88 71 CYS A O 1
ATOM 553 N N . PRO A 1 72 ? 3.916 9.5 10.031 1 98.56 72 PRO A N 1
ATOM 554 C CA . PRO A 1 72 ? 3.076 10.102 11.07 1 98.56 72 PRO A CA 1
ATOM 555 C C . PRO A 1 72 ? 2.434 9.055 11.977 1 98.56 72 PRO A C 1
ATOM 557 O O . PRO A 1 72 ? 1.971 9.391 13.078 1 98.56 72 PRO A O 1
ATOM 560 N N . VAL A 1 73 ? 2.484 7.875 11.562 1 98.19 73 VAL A N 1
ATOM 561 C CA . VAL A 1 73 ? 1.749 6.844 12.289 1 98.19 73 VAL A CA 1
ATOM 562 C C . VAL A 1 73 ? 2.682 6.137 13.266 1 98.19 73 VAL A C 1
ATOM 564 O O . VAL A 1 73 ? 2.309 5.883 14.414 1 98.19 73 VAL A O 1
ATOM 567 N N . CYS A 1 74 ? 3.922 5.859 12.883 1 98.56 74 CYS A N 1
ATOM 568 C CA . CYS A 1 74 ? 4.758 4.984 13.695 1 98.56 74 CYS A CA 1
ATOM 569 C C . CYS A 1 74 ? 6.133 5.602 13.93 1 98.56 74 CYS A C 1
ATOM 571 O O . CYS A 1 74 ? 7 4.988 14.547 1 98.56 74 CYS A O 1
ATOM 573 N N . ARG A 1 75 ? 6.406 6.695 13.352 1 98.81 75 ARG A N 1
ATOM 574 C CA . ARG A 1 75 ? 7.578 7.543 13.547 1 98.81 75 ARG A CA 1
ATOM 575 C C . ARG A 1 75 ? 8.828 6.887 12.969 1 98.81 75 ARG A C 1
ATOM 577 O O . ARG A 1 75 ? 9.953 7.27 13.312 1 98.81 75 ARG A O 1
ATOM 584 N N . GLU A 1 76 ? 8.727 5.879 12.188 1 98.88 76 GLU A N 1
ATOM 585 C CA . GLU A 1 76 ? 9.867 5.301 11.484 1 98.88 76 GLU A CA 1
ATOM 586 C C . GLU A 1 76 ? 10.266 6.156 10.281 1 98.88 76 GLU A C 1
ATOM 588 O O . GLU A 1 76 ? 9.422 6.832 9.688 1 98.88 76 GLU A O 1
ATOM 593 N N . PRO A 1 77 ? 11.539 6.117 9.898 1 98.88 77 PRO A N 1
ATOM 594 C CA . PRO A 1 77 ? 11.961 6.828 8.688 1 98.88 77 PRO A CA 1
ATOM 595 C C . PRO A 1 77 ? 11.242 6.336 7.434 1 98.88 77 PRO A C 1
ATOM 597 O O . PRO A 1 77 ? 11.117 5.125 7.23 1 98.88 77 PRO A O 1
ATOM 600 N N . ILE A 1 78 ? 10.781 7.285 6.641 1 98.94 78 ILE A N 1
ATOM 601 C CA . ILE A 1 78 ? 10.125 6.945 5.383 1 98.94 78 ILE A CA 1
ATOM 602 C C . ILE A 1 78 ? 11.172 6.539 4.348 1 98.94 78 ILE A C 1
ATOM 604 O O . ILE A 1 78 ? 12.031 7.344 3.973 1 98.94 78 ILE A O 1
ATOM 608 N N . GLN A 1 79 ? 11.086 5.309 3.975 1 98.94 79 GLN A N 1
ATOM 609 C CA . GLN A 1 79 ? 12.047 4.812 2.992 1 98.94 79 GLN A CA 1
ATOM 610 C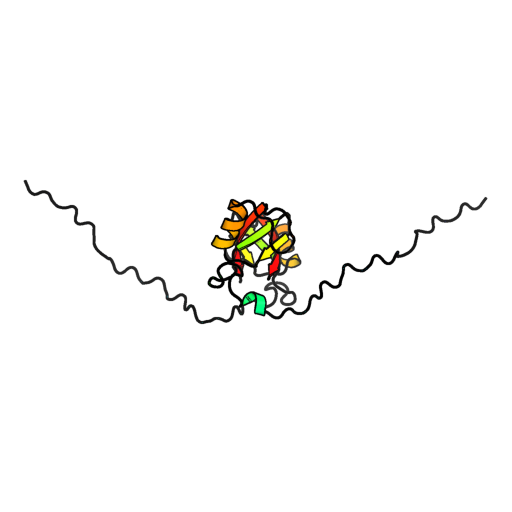 C . GLN A 1 79 ? 11.555 5.059 1.569 1 98.94 79 GLN A C 1
ATOM 612 O O . GLN A 1 79 ? 12.344 5.363 0.676 1 98.94 79 GLN A O 1
ATOM 617 N N . SER A 1 80 ? 10.312 4.941 1.3 1 98.94 80 SER A N 1
ATOM 618 C CA . SER A 1 80 ? 9.727 5.191 -0.014 1 98.94 80 SER A CA 1
ATOM 619 C C . SER A 1 80 ? 8.242 5.523 0.095 1 98.94 80 SER A C 1
ATOM 621 O O . SER A 1 80 ? 7.645 5.367 1.161 1 98.94 80 SER A O 1
ATOM 623 N N . VAL A 1 81 ? 7.738 6.117 -0.963 1 98.94 81 VAL A N 1
ATOM 624 C CA . VAL A 1 81 ? 6.309 6.348 -1.143 1 98.94 81 VAL A CA 1
ATOM 625 C C . VAL A 1 81 ? 5.816 5.605 -2.385 1 98.94 81 VAL A C 1
ATOM 627 O O . VAL A 1 81 ? 6.387 5.754 -3.469 1 98.94 81 VAL A O 1
ATOM 630 N N . VAL A 1 82 ? 4.785 4.812 -2.186 1 98.94 82 VAL A N 1
ATOM 631 C CA . VAL A 1 82 ? 4.238 4.02 -3.279 1 98.94 82 VAL A CA 1
ATOM 632 C C . VAL A 1 82 ? 2.848 4.527 -3.645 1 98.94 82 VAL A C 1
ATOM 634 O O . VAL A 1 82 ? 1.988 4.688 -2.773 1 98.94 82 VAL A O 1
ATOM 637 N N . LEU A 1 83 ? 2.701 4.852 -4.93 1 98.94 83 LEU A N 1
ATOM 638 C CA . LEU A 1 83 ? 1.354 5.109 -5.426 1 98.94 83 LEU A CA 1
ATOM 639 C C . LEU A 1 83 ? 0.516 3.836 -5.41 1 98.94 83 LEU A C 1
ATOM 641 O O . LEU A 1 83 ? 0.833 2.871 -6.109 1 98.94 83 LEU A O 1
ATOM 645 N N . THR A 1 84 ? -0.587 3.814 -4.656 1 98.69 84 THR A N 1
ATOM 646 C CA . THR A 1 84 ? -1.3 2.572 -4.379 1 98.69 84 THR A CA 1
ATOM 647 C C . THR A 1 84 ? -2.742 2.654 -4.867 1 98.69 84 THR A C 1
ATOM 649 O O . THR A 1 84 ? -3.467 3.594 -4.527 1 98.69 84 THR A O 1
ATOM 652 N N . TYR A 1 85 ? -3.135 1.705 -5.617 1 97.25 85 TYR A N 1
ATOM 653 C CA . TYR A 1 85 ? -4.52 1.584 -6.055 1 97.25 85 TYR A CA 1
ATOM 654 C C . TYR A 1 85 ? -5.254 0.519 -5.25 1 97.25 85 TYR A C 1
ATOM 656 O O . TYR A 1 85 ? -4.809 -0.628 -5.172 1 97.25 85 TYR A O 1
ATOM 664 N N . LEU A 1 86 ? -6.332 0.923 -4.656 1 93.62 86 LEU A N 1
ATOM 665 C CA . LEU A 1 86 ? -7.215 -0.012 -3.967 1 93.62 86 LEU A CA 1
ATOM 666 C C . LEU A 1 86 ? -8.102 -0.753 -4.957 1 93.62 86 LEU A C 1
ATOM 668 O O . LEU A 1 86 ? -8.766 -0.13 -5.789 1 93.62 86 LEU A O 1
ATOM 672 N N . CYS A 1 87 ? -8 -2.117 -4.883 1 88.94 87 CYS A N 1
ATOM 673 C CA . CYS A 1 87 ? -8.727 -2.904 -5.875 1 88.94 87 CYS A CA 1
ATOM 674 C C . CYS A 1 87 ? -9.602 -3.957 -5.207 1 88.94 87 CYS A C 1
ATOM 676 O O . CYS A 1 87 ? -9.266 -4.457 -4.133 1 88.94 87 CYS A O 1
ATOM 678 N N . ASP B 1 1 ? 6.832 35.812 -51.281 1 24.2 1 ASP B N 1
ATOM 679 C CA . ASP B 1 1 ? 6.773 34.375 -51 1 24.2 1 ASP B CA 1
ATOM 680 C C . ASP B 1 1 ? 6.23 34.125 -49.594 1 24.2 1 ASP B C 1
ATOM 682 O O . ASP B 1 1 ? 6.734 34.688 -48.625 1 24.2 1 ASP B O 1
ATOM 686 N N . GLN B 1 2 ? 4.992 33.625 -49.406 1 24.75 2 GLN B N 1
ATOM 687 C CA . GLN B 1 2 ? 3.949 33.594 -48.406 1 24.75 2 GLN B CA 1
ATOM 688 C C . GLN B 1 2 ? 4.309 32.594 -47.281 1 24.75 2 GLN B C 1
ATOM 690 O O . GLN B 1 2 ? 4.742 31.469 -47.562 1 24.75 2 GLN B O 1
ATOM 695 N N . ARG B 1 3 ? 4.672 33.125 -46.125 1 27.61 3 ARG B N 1
ATOM 696 C CA . ARG B 1 3 ? 5.016 32.594 -44.812 1 27.61 3 ARG B CA 1
ATOM 697 C C . ARG B 1 3 ? 3.955 31.625 -44.312 1 27.61 3 ARG B C 1
ATOM 699 O O . ARG B 1 3 ? 2.824 32.031 -44.031 1 27.61 3 ARG B O 1
ATOM 706 N N . THR B 1 4 ? 3.76 30.547 -45.031 1 26.81 4 THR B N 1
ATOM 707 C CA . THR B 1 4 ? 2.768 29.531 -44.688 1 26.81 4 T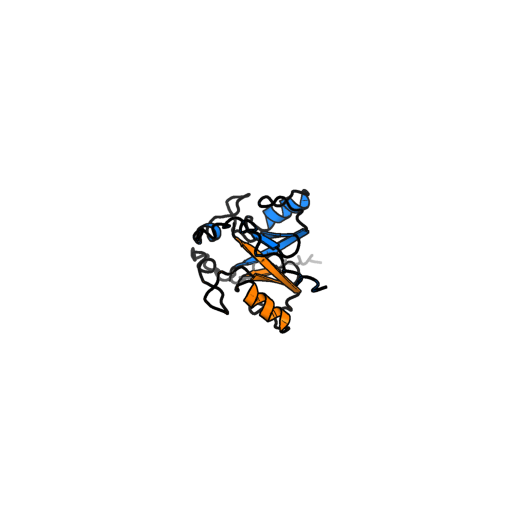HR B CA 1
ATOM 708 C C . THR B 1 4 ? 2.789 29.219 -43.219 1 26.81 4 THR B C 1
ATOM 710 O O . THR B 1 4 ? 3.824 28.812 -42.656 1 26.81 4 THR B O 1
ATOM 713 N N . MET B 1 5 ? 2.176 29.953 -42.562 1 28.09 5 MET B N 1
ATOM 714 C CA . MET B 1 5 ? 1.915 29.859 -41.125 1 28.09 5 MET B CA 1
ATOM 715 C C . MET B 1 5 ? 1.57 28.422 -40.75 1 28.09 5 MET B C 1
ATOM 717 O O . MET B 1 5 ? 0.714 27.781 -41.375 1 28.09 5 MET B O 1
ATOM 721 N N . TRP B 1 6 ? 2.502 27.656 -40.344 1 27.98 6 TRP B N 1
ATOM 722 C CA . TRP B 1 6 ? 2.355 26.312 -39.781 1 27.98 6 TRP B CA 1
ATOM 723 C C . TRP B 1 6 ? 1.157 26.266 -38.812 1 27.98 6 TRP B C 1
ATOM 725 O O . TRP B 1 6 ? 1.123 26.953 -37.812 1 27.98 6 TRP B O 1
ATOM 735 N N . THR B 1 7 ? 0.066 26.344 -39.375 1 28.23 7 THR B N 1
ATOM 736 C CA . THR B 1 7 ? -1.196 26.188 -38.688 1 28.23 7 THR B CA 1
ATOM 737 C C . THR B 1 7 ? -1.14 24.984 -37.75 1 28.23 7 THR B C 1
ATOM 739 O O . THR B 1 7 ? -0.879 23.859 -38.188 1 28.23 7 THR B O 1
ATOM 742 N N . PHE B 1 8 ? -0.717 25.172 -36.625 1 30.09 8 PHE B N 1
ATOM 743 C CA . PHE B 1 8 ? -0.772 24.219 -35.5 1 30.09 8 PHE B CA 1
ATOM 744 C C . PHE B 1 8 ? -2.109 23.484 -35.469 1 30.09 8 PHE B C 1
ATOM 746 O O . PHE B 1 8 ? -3.168 24.109 -35.562 1 30.09 8 PHE B O 1
ATOM 753 N N . PRO B 1 9 ? -2.164 22.359 -36.094 1 31.19 9 PRO B N 1
ATOM 754 C CA . PRO B 1 9 ? -3.482 21.719 -36.188 1 31.19 9 PRO B CA 1
ATOM 755 C C . PRO B 1 9 ? -4.297 21.891 -34.906 1 31.19 9 PRO B C 1
ATOM 757 O O . PRO B 1 9 ? -3.727 22.016 -33.812 1 31.19 9 PRO B O 1
ATOM 760 N N . THR B 1 10 ? -5.383 22.438 -34.938 1 26.83 10 THR B N 1
ATOM 761 C CA . THR B 1 10 ? -6.469 22.672 -34 1 26.83 10 THR B CA 1
ATOM 762 C C . THR B 1 10 ? -6.672 21.453 -33.094 1 26.83 10 THR B C 1
ATOM 764 O O . THR B 1 10 ? -6.172 20.359 -33.406 1 26.83 10 THR B O 1
ATOM 767 N N . GLU B 1 11 ? -7.883 21.516 -32.188 1 29.72 11 GLU B N 1
ATOM 768 C CA . GLU B 1 11 ? -8.555 20.938 -31.031 1 29.72 11 GLU B CA 1
ATOM 769 C C . GLU B 1 11 ? -8.992 19.5 -31.297 1 29.72 11 GLU B C 1
ATOM 771 O O . GLU B 1 11 ? -10.023 19.266 -31.922 1 29.72 11 GLU B O 1
ATOM 776 N N . SER B 1 12 ? -8.516 18.797 -32.031 1 29.64 12 SER B N 1
ATOM 777 C CA . SER B 1 12 ? -9.211 17.578 -32.469 1 29.64 12 SER B CA 1
ATOM 778 C C . SER B 1 12 ? -9.875 16.891 -31.281 1 29.64 12 SER B C 1
ATOM 780 O O . SER B 1 12 ? -9.375 16.953 -30.156 1 29.64 12 SER B O 1
ATOM 782 N N . GLY B 1 13 ? -11.18 16.391 -31.422 1 29.17 13 GLY B N 1
ATOM 783 C CA . GLY B 1 13 ? -12.203 15.883 -30.516 1 29.17 13 GLY B CA 1
ATOM 784 C C . GLY B 1 13 ? -11.703 14.797 -29.594 1 29.17 13 GLY B C 1
ATOM 785 O O . GLY B 1 13 ? -11.688 13.617 -29.953 1 29.17 13 GLY B O 1
ATOM 786 N N . ALA B 1 14 ? -10.641 14.828 -29.203 1 32.34 14 ALA B N 1
ATOM 787 C CA . ALA B 1 14 ? -10.141 13.789 -28.312 1 32.34 14 ALA B CA 1
ATOM 788 C C . ALA B 1 14 ? -11.227 13.328 -27.344 1 32.34 14 ALA B C 1
ATOM 790 O O . ALA B 1 14 ? -11.914 14.156 -26.734 1 32.34 14 ALA B O 1
ATOM 791 N N . THR B 1 15 ? -11.898 12.234 -27.719 1 34.25 15 THR B N 1
ATOM 792 C CA . THR B 1 15 ? -12.984 11.672 -26.922 1 34.25 15 THR B CA 1
ATOM 793 C C . THR B 1 15 ? -12.703 11.82 -25.438 1 34.25 15 THR B C 1
ATOM 795 O O . THR B 1 15 ? -11.555 11.734 -25 1 34.25 15 THR B O 1
ATOM 798 N N . PRO B 1 16 ? -13.352 12.727 -24.844 1 31.77 16 PRO B N 1
ATOM 799 C CA . PRO B 1 16 ? -13.164 12.922 -23.406 1 31.77 16 PRO B CA 1
ATOM 800 C C . PRO B 1 16 ? -12.852 11.617 -22.672 1 31.77 16 PRO B C 1
ATOM 802 O O . PRO B 1 16 ? -13.273 10.547 -23.109 1 31.77 16 PRO B O 1
ATOM 805 N N . PRO B 1 17 ? -11.703 11.5 -22.281 1 32.38 17 PRO B N 1
ATOM 806 C CA . PRO B 1 17 ? -11.539 10.266 -21.516 1 32.38 17 PRO B CA 1
ATOM 807 C C . PRO B 1 17 ? -12.836 9.812 -20.844 1 32.38 17 PRO B C 1
ATOM 809 O O . PRO B 1 17 ? -13.719 10.633 -20.578 1 32.38 17 PRO B O 1
ATOM 812 N N . GLU B 1 18 ? -13.453 8.711 -21.188 1 34.06 18 GLU B N 1
ATOM 813 C CA . GLU B 1 18 ? -14.625 8.141 -20.531 1 34.06 18 GLU B CA 1
ATOM 814 C C . GLU B 1 18 ? -14.742 8.625 -19.094 1 34.06 18 GLU B C 1
ATOM 816 O O . GLU B 1 18 ? -13.727 8.828 -18.422 1 34.06 18 GLU B O 1
ATOM 821 N N . THR B 1 19 ? -15.742 9.336 -18.75 1 30.88 19 THR B N 1
ATOM 822 C CA . THR B 1 19 ? -16.188 9.688 -17.406 1 30.88 19 THR B CA 1
ATOM 823 C C . THR B 1 19 ? -15.852 8.586 -16.422 1 30.88 19 THR B C 1
ATOM 825 O O . THR B 1 19 ? -16.344 7.457 -16.547 1 30.88 19 THR B O 1
ATOM 828 N N . VAL B 1 20 ? -14.617 8.258 -16.375 1 34.38 20 VAL B N 1
ATOM 829 C CA . VAL B 1 20 ? -14.531 7.402 -15.188 1 34.38 20 VAL B CA 1
ATOM 830 C C . VAL B 1 20 ? -15.586 7.82 -14.164 1 34.38 20 VAL B C 1
ATOM 832 O O . VAL B 1 20 ? -15.609 8.969 -13.719 1 34.38 20 VAL B O 1
ATOM 835 N N . SER B 1 21 ? -16.859 7.656 -14.492 1 32.66 21 SER B N 1
ATOM 836 C CA . SER B 1 21 ? -17.875 7.859 -13.469 1 32.66 21 SER B CA 1
ATOM 837 C C . SER B 1 21 ? -17.281 7.82 -12.07 1 32.66 21 SER B C 1
ATOM 839 O O . SER B 1 21 ? -16.594 6.863 -11.711 1 32.66 21 SER B O 1
ATOM 841 N N . THR B 1 22 ? -16.75 8.875 -11.68 1 33.25 22 THR B N 1
ATOM 842 C CA . THR B 1 22 ? -16.453 9.047 -10.258 1 33.25 22 THR B CA 1
ATOM 843 C C . THR B 1 22 ? -17.641 8.586 -9.406 1 33.25 22 THR B C 1
ATOM 845 O O . THR B 1 22 ? -18.469 9.406 -8.992 1 33.25 22 THR B O 1
ATOM 848 N N . GLU B 1 23 ? -18.75 7.984 -10.094 1 36.62 23 GLU B N 1
ATOM 849 C CA . GLU B 1 23 ? -19.734 7.484 -9.141 1 36.62 23 GLU B CA 1
ATOM 850 C C . GLU B 1 23 ? -19.109 7.219 -7.777 1 36.62 23 GLU B C 1
ATOM 852 O O . GLU B 1 23 ? -17.984 6.703 -7.691 1 36.62 23 GLU B O 1
ATOM 857 N N . THR B 1 24 ? -19.609 8.055 -6.84 1 36.97 24 THR B N 1
ATOM 858 C CA . THR B 1 24 ? -19.234 7.902 -5.438 1 36.97 24 THR B CA 1
ATOM 859 C C . THR B 1 24 ? -19.016 6.434 -5.094 1 36.97 24 THR B C 1
ATOM 861 O O . THR B 1 24 ? -19.969 5.688 -4.895 1 36.97 24 THR B O 1
ATOM 864 N N . ARG B 1 25 ? -18.672 5.59 -6.039 1 41.97 25 ARG B N 1
ATOM 865 C CA . ARG B 1 25 ? -18.391 4.211 -5.645 1 41.97 25 ARG B CA 1
ATOM 866 C C . ARG B 1 25 ? -17.812 4.156 -4.23 1 41.97 25 ARG B C 1
ATOM 868 O O . ARG B 1 25 ? -16.812 4.824 -3.93 1 41.97 25 ARG B O 1
ATOM 875 N N . LEU B 1 26 ? -18.594 4.375 -3.354 1 50.31 26 LEU B N 1
ATOM 876 C CA . LEU B 1 26 ? -18.125 4.023 -2.02 1 50.31 26 LEU B CA 1
ATOM 877 C C . LEU B 1 26 ? -16.953 3.035 -2.094 1 50.31 26 LEU B C 1
ATOM 879 O O . LEU B 1 26 ? -16.906 2.193 -2.992 1 50.31 26 LEU B O 1
ATOM 883 N N . PRO B 1 27 ? -15.68 3.43 -1.867 1 58.19 27 PRO B N 1
ATOM 884 C CA . PRO B 1 27 ? -14.523 2.529 -1.894 1 58.19 27 PRO B CA 1
ATOM 885 C C . PRO B 1 27 ? -14.883 1.101 -1.488 1 58.19 27 PRO B C 1
ATOM 887 O O . PRO B 1 27 ? -14.75 0.736 -0.317 1 58.19 27 PRO B O 1
ATOM 890 N N . GLU B 1 28 ? -15.992 0.622 -2.135 1 74.12 28 GLU B N 1
ATOM 891 C CA . GLU B 1 28 ? -16.312 -0.781 -1.882 1 74.12 28 GLU B CA 1
ATOM 892 C C . GLU B 1 28 ? -15.047 -1.636 -1.864 1 74.12 28 GLU B C 1
ATOM 894 O O . GLU B 1 28 ? -14.984 -2.648 -1.164 1 74.12 28 GLU B O 1
ATOM 899 N N . ALA B 1 29 ? -14.07 -1.153 -2.641 1 81.75 29 ALA B N 1
ATOM 900 C CA . ALA B 1 29 ? -12.828 -1.922 -2.703 1 81.75 29 ALA B CA 1
ATOM 901 C C . ALA B 1 29 ? -12.195 -2.053 -1.321 1 81.75 29 ALA B C 1
ATOM 903 O O . ALA B 1 29 ? -11.516 -3.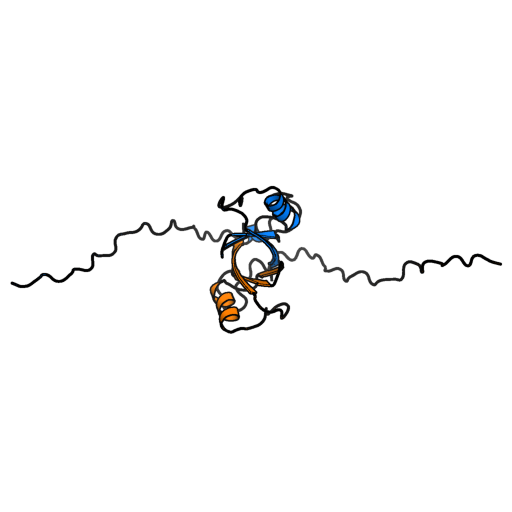039 -1.034 1 81.75 29 ALA B O 1
ATOM 904 N N . CYS B 1 30 ? -12.531 -1.032 -0.638 1 83 30 CYS B N 1
ATOM 905 C CA . CYS B 1 30 ? -11.875 -1.02 0.666 1 83 30 CYS B CA 1
ATOM 906 C C . CYS B 1 30 ? -12.57 -1.971 1.634 1 83 30 CYS B C 1
ATOM 908 O O . CYS B 1 30 ? -11.961 -2.43 2.604 1 83 30 CYS B O 1
ATOM 910 N N . VAL B 1 31 ? -13.836 -2.324 1.364 1 85 31 VAL B N 1
ATOM 911 C CA . VAL B 1 31 ? -14.578 -3.109 2.344 1 85 31 VAL B CA 1
ATOM 912 C C . VAL B 1 31 ? -14.609 -4.574 1.918 1 85 31 VAL B C 1
ATOM 914 O O . VAL B 1 31 ? -14.773 -5.469 2.752 1 85 31 VAL B O 1
ATOM 917 N N . GLU B 1 32 ? -14.391 -4.766 0.73 1 91.12 32 GLU B N 1
ATOM 918 C CA . GLU B 1 32 ? -14.367 -6.141 0.242 1 91.12 32 GLU B CA 1
ATOM 919 C C . GLU B 1 32 ? -13.125 -6.879 0.735 1 91.12 32 GLU B C 1
ATOM 921 O O . GLU B 1 32 ? -12.039 -6.301 0.8 1 91.12 32 GLU B O 1
ATOM 926 N N . PRO B 1 33 ? -13.312 -8.148 1.065 1 95.12 33 PRO B N 1
ATOM 927 C CA . PRO B 1 33 ? -12.172 -8.93 1.53 1 95.12 33 PRO B CA 1
ATOM 928 C C . PRO B 1 33 ? -11.172 -9.234 0.415 1 95.12 33 PRO B C 1
ATOM 930 O O . PRO B 1 33 ? -11.422 -8.914 -0.748 1 95.12 33 PRO B O 1
ATOM 933 N N . CYS B 1 34 ? -10.094 -9.812 0.864 1 97.62 34 CYS B N 1
ATOM 934 C CA . CYS B 1 34 ? -9.086 -10.344 -0.045 1 97.62 34 CYS B CA 1
ATOM 935 C C . CYS B 1 34 ? -9.734 -11.086 -1.207 1 97.62 34 CYS B C 1
ATOM 937 O O . CYS B 1 34 ? -10.602 -11.938 -0.999 1 97.62 34 CYS B O 1
ATOM 939 N N . LEU B 1 35 ? -9.195 -10.789 -2.502 1 97.75 35 LEU B N 1
ATOM 940 C CA . LEU B 1 35 ? -9.797 -11.367 -3.697 1 97.75 35 LEU B CA 1
ATOM 941 C C . LEU B 1 35 ? -9.406 -12.828 -3.852 1 97.75 35 LEU B C 1
ATOM 943 O O . LEU B 1 35 ? -10.023 -13.57 -4.617 1 97.75 35 LEU B O 1
ATOM 947 N N . ILE B 1 36 ? -8.422 -13.273 -3.129 1 98.31 36 ILE B N 1
ATOM 948 C CA . ILE B 1 36 ? -7.895 -14.625 -3.291 1 98.31 36 ILE B CA 1
ATOM 949 C C . ILE B 1 36 ? -8.523 -15.555 -2.252 1 98.31 36 ILE B C 1
ATOM 951 O O . ILE B 1 36 ? -9.086 -16.594 -2.598 1 98.31 36 ILE B O 1
ATOM 955 N N . CYS B 1 37 ? -8.328 -15.125 -0.994 1 98.5 37 CYS B N 1
ATOM 956 C CA . CYS B 1 37 ? -8.859 -16 0.043 1 98.5 37 CYS B CA 1
ATOM 957 C C . CYS B 1 37 ? -10.297 -15.625 0.384 1 98.5 37 CYS B C 1
ATOM 959 O O . CYS B 1 37 ? -11.008 -16.391 1.043 1 98.5 37 CYS B O 1
ATOM 961 N N . GLN B 1 38 ? -10.742 -14.469 0.032 1 97.75 38 GLN B N 1
ATOM 962 C CA . GLN B 1 38 ? -12.102 -13.961 0.222 1 97.75 38 GLN B CA 1
ATOM 963 C C . GLN B 1 38 ? -12.477 -13.938 1.7 1 97.75 38 GLN B C 1
ATOM 965 O O . GLN B 1 38 ? -13.656 -14.008 2.047 1 97.75 38 GLN B O 1
ATOM 970 N N . THR B 1 39 ? -11.523 -13.781 2.545 1 97.88 39 THR B N 1
ATOM 971 C CA . THR B 1 39 ? -11.797 -13.867 3.975 1 97.88 39 THR B CA 1
ATOM 972 C C . THR B 1 39 ? -11.109 -12.742 4.73 1 97.88 39 THR B C 1
ATOM 974 O O . THR B 1 39 ? -11.719 -12.094 5.586 1 97.88 39 THR B O 1
ATOM 977 N N . ARG B 1 40 ? -9.961 -12.547 4.445 1 97.12 40 ARG B N 1
ATOM 978 C CA . ARG B 1 40 ? -9.141 -11.602 5.191 1 97.12 40 ARG B CA 1
ATOM 979 C C . ARG B 1 40 ? -9.211 -10.211 4.57 1 97.12 40 ARG B C 1
ATOM 981 O O . ARG B 1 40 ? -9.555 -10.062 3.395 1 97.12 40 ARG B O 1
ATOM 988 N N . PRO B 1 41 ? -8.852 -9.219 5.316 1 95 41 PRO B N 1
ATOM 989 C CA . PRO B 1 41 ? -8.781 -7.863 4.766 1 95 41 PRO B CA 1
ATOM 990 C C . PRO B 1 41 ? -7.652 -7.703 3.744 1 95 41 PRO B C 1
ATOM 992 O O . PRO B 1 41 ? -6.641 -8.406 3.822 1 95 41 PRO B O 1
ATOM 995 N N . LYS B 1 42 ? -7.836 -6.711 2.859 1 97.06 42 LYS B N 1
ATOM 996 C CA . LYS B 1 42 ? -6.812 -6.387 1.871 1 97.06 42 LYS B CA 1
ATOM 997 C C . LYS B 1 42 ? -5.688 -5.566 2.496 1 97.06 42 LYS B C 1
ATOM 999 O O . LYS B 1 42 ? -5.801 -4.344 2.629 1 97.06 42 LYS B O 1
ATOM 1004 N N . ASN B 1 43 ? -4.582 -6.359 2.805 1 98.38 43 ASN B N 1
ATOM 1005 C CA . ASN B 1 43 ? -3.49 -5.613 3.422 1 98.38 43 ASN B CA 1
ATOM 1006 C C . ASN B 1 43 ? -2.141 -5.988 2.816 1 98.38 43 ASN B C 1
ATOM 1008 O O . ASN B 1 43 ? -1.092 -5.637 3.359 1 98.38 43 ASN B O 1
ATOM 1012 N N . GLY B 1 44 ? -2.156 -6.809 1.783 1 98.88 44 GLY B N 1
ATOM 1013 C CA . GLY B 1 44 ? -0.953 -7.117 1.025 1 98.88 44 GLY B CA 1
ATOM 1014 C C . GLY B 1 44 ? -0.841 -6.32 -0.262 1 98.88 44 GLY B C 1
ATOM 1015 O O . GLY B 1 44 ? -1.439 -6.688 -1.276 1 98.88 44 GLY B O 1
ATOM 1016 N N . CYS B 1 45 ? -0.114 -5.309 -0.209 1 98.88 45 CYS B N 1
ATOM 1017 C CA . CYS B 1 45 ? 0.084 -4.469 -1.384 1 98.88 45 CYS B CA 1
ATOM 1018 C C . CYS B 1 45 ? 1.167 -5.043 -2.289 1 98.88 45 CYS B C 1
ATOM 1020 O O . CYS B 1 45 ? 2.307 -5.234 -1.859 1 98.88 45 CYS B O 1
ATOM 1022 N N . ILE B 1 46 ? 0.812 -5.332 -3.412 1 98.94 46 ILE B N 1
ATOM 1023 C CA . ILE B 1 46 ? 1.744 -5.812 -4.426 1 98.94 46 ILE B CA 1
ATOM 1024 C C . ILE B 1 46 ? 2.43 -4.629 -5.102 1 98.94 46 ILE B C 1
ATOM 1026 O O . ILE B 1 46 ? 1.763 -3.746 -5.645 1 98.94 46 ILE B O 1
ATOM 1030 N N . VAL B 1 47 ? 3.82 -4.715 -5.148 1 98.94 47 VAL B N 1
ATOM 1031 C CA . VAL B 1 47 ? 4.539 -3.518 -5.574 1 98.94 47 VAL B CA 1
ATOM 1032 C C . VAL B 1 47 ? 5.457 -3.857 -6.746 1 98.94 47 VAL B C 1
ATOM 1034 O O . VAL B 1 47 ? 6.125 -4.898 -6.738 1 98.94 47 VAL B O 1
ATOM 1037 N N . HIS B 1 48 ? 5.461 -3.053 -7.746 1 98.88 48 HIS B N 1
ATOM 1038 C CA . HIS B 1 48 ? 6.398 -3.027 -8.867 1 98.88 48 HIS B CA 1
ATOM 1039 C C . HIS B 1 48 ? 6.785 -1.597 -9.227 1 98.88 48 HIS B C 1
ATOM 1041 O O . HIS B 1 48 ? 5.93 -0.798 -9.617 1 98.88 48 HIS B O 1
ATOM 1047 N N . GLY B 1 49 ? 8 -1.228 -9.062 1 97.69 49 GLY B N 1
ATOM 1048 C CA . GLY B 1 49 ? 8.438 0.153 -9.211 1 97.69 49 GLY B CA 1
ATOM 1049 C C . GLY B 1 49 ? 7.891 1.066 -8.125 1 97.69 49 GLY B C 1
ATOM 1050 O O . GLY B 1 49 ? 8.086 0.815 -6.938 1 97.69 49 GLY B O 1
ATOM 1051 N N . ARG B 1 50 ? 7.227 2.094 -8.562 1 97.81 50 ARG B N 1
ATOM 1052 C CA . ARG B 1 50 ? 6.672 3.064 -7.625 1 97.81 50 ARG B CA 1
ATOM 1053 C C . ARG B 1 50 ? 5.156 2.922 -7.52 1 97.81 50 ARG B C 1
ATOM 1055 O O . ARG B 1 50 ? 4.477 3.824 -7.027 1 97.81 50 ARG B O 1
ATOM 1062 N N . THR B 1 51 ? 4.688 1.852 -7.992 1 98.75 51 THR B N 1
ATOM 1063 C CA . THR B 1 51 ? 3.25 1.618 -8.008 1 98.75 51 THR B CA 1
ATOM 1064 C C . THR B 1 51 ? 2.9 0.349 -7.234 1 98.75 51 THR B C 1
ATOM 1066 O O . THR B 1 51 ? 3.646 -0.631 -7.27 1 98.75 51 THR B O 1
ATOM 1069 N N . GLY B 1 52 ? 1.797 0.361 -6.602 1 98.88 52 GLY B N 1
ATOM 1070 C CA . GLY B 1 52 ? 1.274 -0.805 -5.906 1 98.88 52 GLY B CA 1
ATOM 1071 C C . GLY B 1 52 ? -0.201 -1.043 -6.168 1 98.88 52 GLY B C 1
ATOM 1072 O O . GLY B 1 52 ? -0.952 -0.1 -6.422 1 98.88 52 GLY B O 1
ATOM 1073 N N . HIS B 1 53 ? -0.589 -2.264 -6.02 1 98.88 53 HIS B N 1
ATOM 1074 C CA . HIS B 1 53 ? -1.986 -2.676 -6.074 1 98.88 53 HIS B CA 1
ATOM 1075 C C . HIS B 1 53 ? -2.391 -3.43 -4.812 1 98.88 53 HIS B C 1
ATOM 1077 O O . HIS B 1 53 ? -1.778 -4.445 -4.469 1 98.88 53 HIS B O 1
ATOM 1083 N N . LEU B 1 54 ? -3.418 -2.957 -4.227 1 98.44 54 LEU B N 1
ATOM 1084 C CA . LEU B 1 54 ? -3.908 -3.557 -2.99 1 98.44 54 LEU B CA 1
ATOM 1085 C C . LEU B 1 54 ? -5.211 -4.312 -3.234 1 98.44 54 LEU B C 1
ATOM 1087 O O . LEU B 1 54 ? -6.293 -3.727 -3.182 1 98.44 54 LEU B O 1
ATOM 1091 N N . MET B 1 55 ? -5.121 -5.613 -3.494 1 97.88 55 MET B N 1
ATOM 1092 C CA . MET B 1 55 ? -6.285 -6.422 -3.85 1 97.88 55 MET B CA 1
ATOM 1093 C C . MET B 1 55 ? -6.359 -7.676 -2.986 1 97.88 55 MET B C 1
ATOM 1095 O O . MET B 1 55 ? -7.371 -8.383 -2.992 1 97.88 55 MET B O 1
ATOM 1099 N N . ALA B 1 56 ? -5.352 -8.008 -2.209 1 98.62 56 ALA B N 1
ATOM 1100 C CA . ALA B 1 56 ? -5.211 -9.266 -1.483 1 98.62 56 ALA B CA 1
ATOM 1101 C C . ALA B 1 56 ? -4.746 -9.023 -0.049 1 98.62 56 ALA B C 1
ATOM 1103 O O . ALA B 1 56 ? -4.258 -7.938 0.276 1 98.62 56 ALA B O 1
ATOM 1104 N N . CYS B 1 57 ? -4.965 -10.031 0.765 1 98.5 57 CYS B N 1
ATOM 1105 C CA . CYS B 1 57 ? -4.32 -10 2.072 1 98.5 57 CYS B CA 1
ATOM 1106 C C . CYS B 1 57 ? -2.83 -10.297 1.952 1 98.5 57 CYS B C 1
ATOM 1108 O O . CYS B 1 57 ? -2.367 -10.766 0.91 1 98.5 57 CYS B O 1
ATOM 1110 N N . TYR B 1 58 ? -2.125 -9.984 2.959 1 98.94 58 TYR B N 1
ATOM 1111 C CA . TYR B 1 58 ? -0.671 -10.102 2.92 1 98.94 58 TYR B CA 1
ATOM 1112 C C . TYR B 1 58 ? -0.241 -11.531 2.629 1 98.94 58 TYR B C 1
ATOM 1114 O O . TYR B 1 58 ? 0.57 -11.773 1.732 1 98.94 58 TYR B O 1
ATOM 1122 N N . PRO B 1 59 ? -0.808 -12.562 3.359 1 98.94 59 PRO B N 1
ATOM 1123 C CA . PRO B 1 59 ? -0.367 -13.93 3.07 1 98.94 59 PRO B CA 1
ATOM 1124 C C . PRO B 1 59 ? -0.654 -14.352 1.63 1 98.94 59 PRO B C 1
ATOM 1126 O O . PRO B 1 59 ? 0.174 -15.016 1.001 1 98.94 59 PRO B O 1
ATOM 1129 N N . CYS B 1 60 ? -1.736 -13.992 1.112 1 98.94 60 CYS B N 1
ATOM 1130 C CA . CYS B 1 60 ? -2.072 -14.359 -0.258 1 98.94 60 CYS B CA 1
ATOM 1131 C C . CYS B 1 60 ? -1.152 -13.664 -1.253 1 98.94 60 CYS B C 1
ATOM 1133 O O . CYS B 1 60 ? -0.729 -14.266 -2.24 1 98.94 60 CYS B O 1
ATOM 1135 N N . ALA B 1 61 ? -0.909 -12.43 -1.01 1 98.94 61 ALA B N 1
ATOM 1136 C CA . ALA B 1 61 ? 0.003 -11.68 -1.872 1 98.94 61 ALA B CA 1
ATOM 1137 C C . ALA B 1 61 ? 1.405 -12.281 -1.838 1 98.94 61 ALA B C 1
ATOM 1139 O O . ALA B 1 61 ? 2.07 -12.383 -2.873 1 98.94 61 ALA B O 1
ATOM 1140 N N . ARG B 1 62 ? 1.808 -12.625 -0.72 1 98.94 62 ARG B N 1
ATOM 1141 C CA . ARG B 1 62 ? 3.123 -13.25 -0.61 1 98.94 62 ARG B CA 1
ATOM 1142 C C . ARG B 1 62 ? 3.17 -14.562 -1.38 1 98.94 62 ARG B C 1
ATOM 1144 O O . ARG B 1 62 ? 4.184 -14.891 -2.002 1 98.94 62 ARG B O 1
ATOM 1151 N N . LYS B 1 63 ? 2.125 -15.266 -1.229 1 98.94 63 LYS B N 1
ATOM 1152 C CA . LYS B 1 63 ? 2.049 -16.516 -1.979 1 98.94 63 LYS B CA 1
ATOM 1153 C C . LYS B 1 63 ? 2.232 -16.266 -3.475 1 98.94 63 LYS B C 1
ATOM 1155 O O . LYS B 1 63 ? 2.938 -17.016 -4.148 1 98.94 63 LYS B O 1
ATOM 1160 N N . LEU B 1 64 ? 1.578 -15.258 -4.031 1 98.94 64 LEU B N 1
ATOM 1161 C CA . LEU B 1 64 ? 1.729 -14.906 -5.438 1 98.94 64 LEU B CA 1
ATOM 1162 C C . LEU B 1 64 ? 3.193 -14.664 -5.781 1 98.94 64 LEU B C 1
ATOM 1164 O O . LEU B 1 64 ? 3.705 -15.211 -6.762 1 98.94 64 LEU B O 1
ATOM 1168 N N . LYS B 1 65 ? 3.842 -13.914 -4.949 1 98.88 65 LYS B N 1
ATOM 1169 C CA . LYS B 1 65 ? 5.246 -13.617 -5.215 1 98.88 65 LYS B CA 1
ATOM 1170 C C . LYS B 1 65 ? 6.098 -14.875 -5.141 1 98.88 65 LYS B C 1
ATOM 1172 O O . LYS B 1 65 ? 6.957 -15.102 -5.996 1 98.88 65 LYS B O 1
ATOM 1177 N N . ARG B 1 66 ? 5.891 -15.602 -4.121 1 98.81 66 ARG B N 1
ATOM 1178 C CA . ARG B 1 66 ? 6.656 -16.828 -3.912 1 98.81 66 ARG B CA 1
ATOM 1179 C C . ARG B 1 66 ? 6.527 -17.766 -5.105 1 98.81 66 ARG B C 1
ATOM 1181 O O . ARG B 1 66 ? 7.484 -18.438 -5.477 1 98.81 66 ARG B O 1
ATOM 1188 N N . ARG B 1 67 ? 5.457 -17.703 -5.711 1 98.75 67 ARG B N 1
ATOM 1189 C CA . ARG B 1 67 ? 5.184 -18.594 -6.84 1 98.75 67 ARG B CA 1
ATOM 1190 C C . ARG B 1 67 ? 5.562 -17.922 -8.156 1 98.75 67 ARG B C 1
ATOM 1192 O O . ARG B 1 67 ? 5.305 -18.469 -9.234 1 98.75 67 ARG B O 1
ATOM 1199 N N . ASN B 1 68 ? 6.105 -16.766 -8.094 1 98.5 68 ASN B N 1
ATOM 1200 C CA . ASN B 1 68 ? 6.578 -16 -9.25 1 98.5 68 ASN B CA 1
ATOM 1201 C C . ASN B 1 68 ? 5.438 -15.656 -10.195 1 98.5 68 ASN B C 1
ATOM 1203 O O . ASN B 1 68 ? 5.59 -15.742 -11.414 1 98.5 68 ASN B O 1
ATOM 1207 N N . LYS B 1 69 ? 4.336 -15.484 -9.625 1 98.88 69 LYS B N 1
ATOM 1208 C CA . LYS B 1 69 ? 3.207 -14.992 -10.414 1 98.88 69 LYS B CA 1
ATOM 1209 C C . LYS B 1 69 ? 3.328 -13.5 -10.672 1 98.88 69 LYS B C 1
ATOM 1211 O O . LYS B 1 69 ? 4.125 -12.812 -10.023 1 98.88 69 LYS B O 1
ATOM 1216 N N . LEU B 1 70 ? 2.619 -13.008 -11.742 1 98.88 70 LEU B N 1
ATOM 1217 C CA . LEU B 1 70 ? 2.559 -11.586 -12.07 1 98.88 70 LEU B CA 1
ATOM 1218 C C . LEU B 1 70 ? 1.423 -10.906 -11.312 1 98.88 70 LEU B C 1
ATOM 1220 O O . LEU B 1 70 ? 0.519 -11.578 -10.805 1 98.88 70 LEU B O 1
ATOM 1224 N N . CYS B 1 71 ? 1.5 -9.578 -11.078 1 98.88 71 CYS B N 1
ATOM 1225 C CA . CYS B 1 71 ? 0.398 -8.812 -10.508 1 98.88 71 CYS B CA 1
ATOM 1226 C C . CYS B 1 71 ? -0.908 -9.109 -11.234 1 98.88 71 CYS B C 1
ATOM 1228 O O . CYS B 1 71 ? -0.992 -8.961 -12.461 1 98.88 71 CYS B O 1
ATOM 1230 N N . PRO B 1 72 ? -1.907 -9.461 -10.523 1 98.62 72 PRO B N 1
ATOM 1231 C CA . PRO B 1 72 ? -3.164 -9.828 -11.18 1 98.62 72 PRO B CA 1
ATOM 1232 C C . PRO B 1 72 ? -3.855 -8.641 -11.844 1 98.62 72 PRO B C 1
ATOM 1234 O O . PRO B 1 72 ? -4.738 -8.828 -12.688 1 98.62 72 PRO B O 1
ATOM 1237 N N . VAL B 1 73 ? -3.412 -7.531 -11.508 1 98.31 73 VAL B N 1
ATOM 1238 C CA . VAL B 1 73 ? -4.121 -6.344 -11.977 1 98.31 73 VAL B CA 1
ATOM 1239 C C . VAL B 1 73 ? -3.467 -5.816 -13.25 1 98.31 73 VAL B C 1
ATOM 1241 O O . VAL B 1 73 ? -4.16 -5.453 -14.203 1 98.31 73 VAL B O 1
ATOM 1244 N N . CYS B 1 74 ? -2.156 -5.809 -13.359 1 98.62 74 CYS B N 1
ATOM 1245 C CA . CYS B 1 74 ? -1.494 -5.105 -14.445 1 98.62 74 CYS B CA 1
ATOM 1246 C C . CYS B 1 74 ? -0.456 -5.996 -15.125 1 98.62 74 CYS B C 1
ATOM 1248 O O . CYS B 1 74 ? 0.244 -5.559 -16.031 1 98.62 74 CYS B O 1
ATOM 1250 N N . ARG B 1 75 ? -0.215 -7.129 -14.625 1 98.88 75 ARG B N 1
ATOM 1251 C CA . ARG B 1 75 ? 0.609 -8.195 -15.18 1 98.88 75 ARG B CA 1
ATOM 1252 C C . ARG B 1 75 ? 2.09 -7.84 -15.102 1 98.88 75 ARG B C 1
ATOM 1254 O O . ARG B 1 75 ? 2.912 -8.43 -15.805 1 98.88 75 ARG B O 1
ATOM 1261 N N . GLU B 1 76 ? 2.486 -6.879 -14.391 1 98.88 76 GLU B N 1
ATOM 1262 C CA . GLU B 1 76 ? 3.895 -6.582 -14.156 1 98.88 76 GLU B CA 1
ATOM 1263 C C . GLU B 1 76 ? 4.5 -7.551 -13.141 1 98.88 76 GLU B C 1
ATOM 1265 O O . GLU B 1 76 ? 3.793 -8.062 -12.266 1 98.88 76 GLU B O 1
ATOM 1270 N N . PRO B 1 77 ? 5.797 -7.777 -13.211 1 98.88 77 PRO B N 1
ATOM 1271 C CA . PRO B 1 77 ? 6.449 -8.609 -12.195 1 98.88 77 PRO B CA 1
ATOM 1272 C C . PRO B 1 77 ? 6.34 -8.023 -10.789 1 98.88 77 PRO B C 1
ATOM 1274 O O . PRO B 1 77 ? 6.555 -6.82 -10.602 1 98.88 77 PRO B O 1
ATOM 1277 N N . ILE B 1 78 ? 6 -8.883 -9.852 1 98.94 78 ILE B N 1
ATOM 1278 C CA . ILE B 1 78 ? 5.914 -8.461 -8.453 1 98.94 78 ILE B CA 1
ATOM 1279 C C . ILE B 1 78 ? 7.32 -8.32 -7.875 1 98.94 78 ILE B C 1
ATOM 1281 O O . ILE B 1 78 ? 8.062 -9.297 -7.793 1 98.94 78 ILE B O 1
ATOM 1285 N N . GLN B 1 79 ? 7.629 -7.102 -7.543 1 98.94 79 GLN B N 1
ATOM 1286 C CA . GLN B 1 79 ? 8.953 -6.855 -6.98 1 98.94 79 GLN B CA 1
ATOM 1287 C C . GLN B 1 79 ? 8.953 -7.047 -5.469 1 98.94 79 GLN B C 1
ATOM 1289 O O . GLN B 1 79 ? 9.93 -7.547 -4.902 1 98.94 79 GLN B O 1
ATOM 1294 N N . SER B 1 80 ? 7.941 -6.684 -4.773 1 98.94 80 SER B N 1
ATOM 1295 C CA . SER B 1 80 ? 7.816 -6.863 -3.33 1 98.94 80 SER B CA 1
ATOM 1296 C C . SER B 1 80 ? 6.352 -6.875 -2.9 1 98.94 80 SER B C 1
ATOM 1298 O O . SER B 1 80 ? 5.465 -6.559 -3.693 1 98.94 80 SER B O 1
ATOM 1300 N N . VAL B 1 81 ? 6.141 -7.363 -1.708 1 98.94 81 VAL B N 1
ATOM 1301 C CA . VAL B 1 81 ? 4.852 -7.301 -1.029 1 98.94 81 VAL B CA 1
ATOM 1302 C C . VAL B 1 81 ? 4.992 -6.527 0.279 1 98.94 81 VAL B C 1
ATOM 1304 O O . VAL B 1 81 ? 5.859 -6.836 1.1 1 98.94 81 VAL B O 1
ATOM 1307 N N . VAL B 1 82 ? 4.145 -5.543 0.43 1 98.94 82 VAL B N 1
ATOM 1308 C CA . VAL B 1 82 ? 4.199 -4.695 1.617 1 98.94 82 VAL B CA 1
ATOM 1309 C C . VAL B 1 82 ? 2.949 -4.914 2.467 1 98.94 82 VAL B C 1
ATOM 1311 O O . VAL B 1 82 ? 1.827 -4.848 1.96 1 98.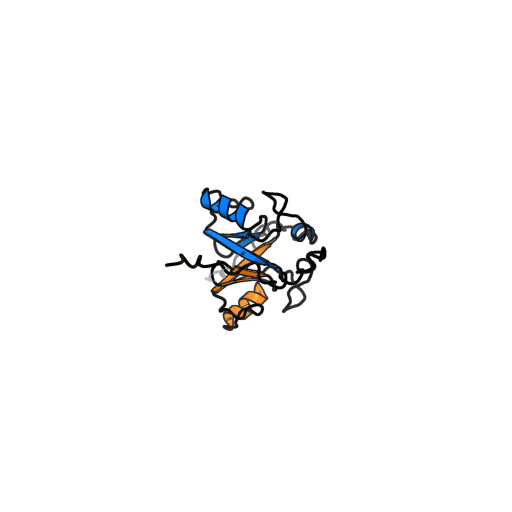94 82 VAL B O 1
ATOM 1314 N N . LEU B 1 83 ? 3.18 -5.254 3.727 1 98.94 83 LEU B N 1
ATOM 1315 C CA . LEU B 1 83 ? 2.066 -5.238 4.672 1 98.94 83 LEU B CA 1
ATOM 1316 C C . LEU B 1 83 ? 1.571 -3.814 4.902 1 98.94 83 LEU B C 1
ATOM 1318 O O . LEU B 1 83 ? 2.312 -2.969 5.402 1 98.94 83 LEU B O 1
ATOM 1322 N N . THR B 1 84 ? 0.304 -3.555 4.582 1 98.62 84 THR B N 1
ATOM 1323 C CA . THR B 1 84 ? -0.174 -2.178 4.531 1 98.62 84 THR B CA 1
ATOM 1324 C C . THR B 1 84 ? -1.337 -1.973 5.496 1 98.62 84 THR B C 1
ATOM 1326 O O . THR B 1 84 ? -2.318 -2.719 5.465 1 98.62 84 THR B O 1
ATOM 1329 N N . TYR B 1 85 ? -1.23 -0.986 6.289 1 97.25 85 TYR B N 1
ATOM 1330 C CA . TYR B 1 85 ? -2.314 -0.587 7.18 1 97.25 85 TYR B CA 1
ATOM 1331 C C . TYR B 1 85 ? -3.037 0.642 6.641 1 97.25 85 TYR B C 1
ATOM 1333 O O . TYR B 1 85 ? -2.412 1.672 6.375 1 97.25 85 TYR B O 1
ATOM 1341 N N . LEU B 1 86 ? -4.32 0.499 6.48 1 93.62 86 LEU B N 1
ATOM 1342 C CA . LEU B 1 86 ? -5.164 1.63 6.105 1 93.62 86 LEU B CA 1
ATOM 1343 C C . LEU B 1 86 ? -5.469 2.506 7.316 1 93.62 86 LEU B C 1
ATOM 1345 O O . LEU B 1 86 ? -5.93 2.008 8.344 1 93.62 86 LEU B O 1
ATOM 1349 N N . CYS B 1 87 ? -5.105 3.812 7.145 1 88.94 87 CYS B N 1
ATOM 1350 C CA . CYS B 1 87 ? -5.238 4.699 8.297 1 88.94 87 CYS B CA 1
ATOM 1351 C C . CYS B 1 87 ? -6.039 5.945 7.934 1 88.94 87 CYS B C 1
ATOM 1353 O O . CYS B 1 87 ? -6.004 6.398 6.789 1 88.94 87 CYS B O 1
#

Nearest PDB structures (foldseek):
  6sqp-assembly1_B  TM=9.554E-01  e=2.947E-10  Felis catus
  6sqp-assembly1_A  TM=9.444E-01  e=3.586E-10  Felis catus
  6sqr-assembly1_D  TM=9.587E-01  e=7.363E-10  Felis catus
  6sqo-assembly1_D  TM=9.563E-01  e=8.392E-10  Homo sapiens
  2vjf-assembly2_D  TM=9.889E-01  e=1.061E-07  Homo sapiens